Protein AF-A0A009QF58-F1 (afdb_monomer)

Sequence (131 aa):
MRDFNSGDIHGDVQINDNSNNTKYKLLIHCTPEELIQEESHRRALLSDERSRKNRTNFRFFGFAIFLFSIAFFWYLIQGEIDIASLVIGMASVFVAVKTLHAADTPTDFEKRQLLTLQEISTLLRERGVRR

Nearest PDB structures (foldseek):
  4zwt-assembly1_D  TM=3.269E-01  e=8.751E+00  Tequatrovirus T4

Secondary structure (DSSP, 8-state):
----------S------GGGT-----GGGS-HHHHHHHHHHHHHHHHHHHHHHHHHHHHHHHHHHHHHHHHHHHHHHH----HHHHHHHHHHHHHHHHHHHHHTSPPHHHHHHHHHHHHHHHHHHHTTS--

Structure (mmCIF, N/CA/C/O backbone):
data_AF-A0A009QF58-F1
#
_entry.id   AF-A0A009QF58-F1
#
loop_
_atom_site.group_PDB
_atom_site.id
_atom_site.type_symbol
_atom_site.label_atom_id
_atom_site.label_alt_id
_atom_site.label_comp_id
_atom_site.label_asym_id
_atom_site.label_entity_id
_atom_site.label_seq_id
_atom_site.pdbx_PDB_ins_code
_atom_site.Cartn_x
_atom_site.Cartn_y
_atom_site.Cartn_z
_atom_site.occupancy
_atom_site.B_iso_or_equiv
_atom_site.auth_seq_id
_atom_site.auth_comp_id
_atom_site.auth_asym_id
_atom_site.auth_atom_id
_atom_site.pdbx_PDB_model_num
ATOM 1 N N . MET A 1 1 ? 19.046 21.892 -8.812 1.00 41.53 1 MET A N 1
ATOM 2 C CA . MET A 1 1 ? 19.350 23.176 -9.477 1.00 41.53 1 MET A CA 1
ATOM 3 C C . MET A 1 1 ? 20.840 23.408 -9.317 1.00 41.53 1 MET A C 1
ATOM 5 O O . MET A 1 1 ? 21.316 23.299 -8.196 1.00 41.53 1 MET A O 1
ATOM 9 N N . ARG A 1 2 ? 21.585 23.555 -10.414 1.00 51.53 2 ARG A N 1
ATOM 10 C CA . ARG A 1 2 ? 23.045 23.711 -10.400 1.00 51.53 2 ARG A CA 1
ATOM 11 C C . ARG A 1 2 ? 23.322 25.163 -10.782 1.00 51.53 2 ARG A C 1
ATOM 13 O O . ARG A 1 2 ? 23.057 25.526 -11.922 1.00 51.53 2 ARG A O 1
ATOM 20 N N . ASP A 1 3 ? 23.749 25.978 -9.823 1.00 53.06 3 ASP A N 1
ATOM 21 C CA . ASP A 1 3 ? 24.053 27.388 -10.074 1.00 53.06 3 ASP A CA 1
ATOM 22 C C . ASP A 1 3 ? 25.289 27.494 -10.968 1.00 53.06 3 ASP A C 1
ATOM 24 O O . ASP A 1 3 ? 26.366 26.981 -10.650 1.00 53.06 3 ASP A O 1
ATOM 28 N N . PHE A 1 4 ? 25.118 28.143 -12.115 1.00 60.12 4 PHE A N 1
ATOM 29 C CA . PHE A 1 4 ? 26.218 28.536 -12.979 1.00 60.12 4 PHE A CA 1
ATOM 30 C C . PHE A 1 4 ? 26.773 29.859 -12.453 1.00 60.12 4 PHE A C 1
ATOM 32 O O . PHE A 1 4 ? 26.176 30.912 -12.646 1.00 60.12 4 PHE A O 1
ATOM 39 N N . ASN A 1 5 ? 27.920 29.810 -11.776 1.00 61.03 5 ASN A N 1
ATOM 40 C CA . ASN A 1 5 ? 28.681 31.009 -11.439 1.00 61.03 5 ASN A CA 1
ATOM 41 C C . ASN A 1 5 ? 29.522 31.417 -12.659 1.00 61.03 5 ASN A C 1
ATOM 43 O O . ASN A 1 5 ? 30.700 31.071 -12.755 1.00 61.03 5 ASN A O 1
ATOM 47 N N . SER A 1 6 ? 28.895 32.064 -13.641 1.00 54.91 6 SER A N 1
ATOM 48 C CA . SER A 1 6 ? 29.599 32.612 -14.798 1.00 54.91 6 SER A CA 1
ATOM 49 C C . SER A 1 6 ? 30.057 34.034 -14.485 1.00 54.91 6 SER A C 1
ATOM 51 O O . SER A 1 6 ? 29.273 34.978 -14.565 1.00 54.91 6 SER A O 1
ATOM 53 N N . GLY A 1 7 ? 31.329 34.186 -14.114 1.00 58.28 7 GLY A N 1
ATOM 54 C CA . GLY A 1 7 ? 31.995 35.485 -14.178 1.00 58.28 7 GLY A CA 1
ATOM 55 C C . GLY A 1 7 ? 31.974 36.024 -15.611 1.00 58.28 7 GLY A C 1
ATOM 56 O O . GLY A 1 7 ? 32.077 35.241 -16.547 1.00 58.28 7 GLY A O 1
ATOM 57 N N . ASP A 1 8 ? 31.797 37.339 -15.728 1.00 60.38 8 ASP A N 1
ATOM 58 C CA . ASP A 1 8 ? 31.722 38.188 -16.928 1.00 60.38 8 ASP A CA 1
ATOM 59 C C . ASP A 1 8 ? 32.042 37.509 -18.283 1.00 60.38 8 ASP A C 1
ATOM 61 O O . ASP A 1 8 ? 33.161 37.574 -18.800 1.00 60.38 8 ASP A O 1
ATOM 65 N N . ILE A 1 9 ? 31.042 36.832 -18.864 1.00 59.41 9 ILE A N 1
ATOM 66 C CA . ILE A 1 9 ? 31.133 36.220 -20.196 1.00 59.41 9 ILE A CA 1
ATOM 67 C C . ILE A 1 9 ? 30.558 37.210 -21.215 1.00 59.41 9 ILE A C 1
ATOM 69 O O . ILE A 1 9 ? 29.346 37.317 -21.375 1.00 59.41 9 ILE A O 1
ATOM 73 N N . HIS A 1 10 ? 31.431 37.913 -21.938 1.00 53.75 10 HIS A N 1
ATOM 74 C CA . HIS A 1 10 ? 31.083 38.787 -23.069 1.00 53.75 10 HIS A CA 1
ATOM 75 C C . HIS A 1 10 ? 30.819 37.977 -24.357 1.00 53.75 10 HIS A C 1
ATOM 77 O O . HIS A 1 10 ? 31.445 38.194 -25.395 1.00 53.75 10 HIS A O 1
ATOM 83 N N . GLY A 1 11 ? 29.926 36.992 -24.290 1.00 65.31 11 GLY A N 1
ATOM 84 C CA . GLY A 1 11 ? 29.569 36.138 -25.419 1.00 65.31 11 GLY A CA 1
ATOM 85 C C . GLY A 1 11 ? 28.189 35.525 -25.232 1.00 65.31 11 GLY A C 1
ATOM 86 O O . GLY A 1 11 ? 27.772 35.261 -24.107 1.00 65.31 11 GLY A O 1
ATOM 87 N N . ASP A 1 12 ? 27.476 35.314 -26.337 1.00 64.69 12 ASP A N 1
ATOM 88 C CA . ASP A 1 12 ? 26.124 34.764 -26.309 1.00 64.69 12 ASP A CA 1
ATOM 89 C C . ASP A 1 12 ? 26.192 33.270 -25.949 1.00 64.69 12 ASP A C 1
ATOM 91 O O . ASP A 1 12 ? 26.659 32.435 -26.730 1.00 64.69 12 ASP A O 1
ATOM 95 N N . VAL A 1 13 ? 25.805 32.926 -24.718 1.00 64.00 13 VAL A N 1
ATOM 96 C CA . VAL A 1 13 ? 25.825 31.5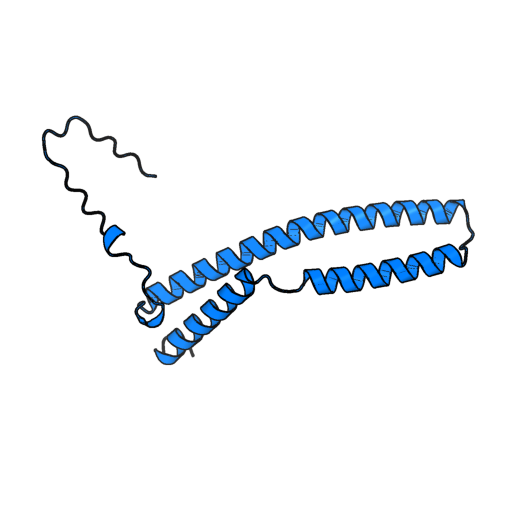42 -24.232 1.00 64.00 13 VAL A CA 1
ATOM 97 C C . VAL A 1 13 ? 24.559 30.844 -24.718 1.00 64.00 13 VAL A C 1
ATOM 99 O O . VAL A 1 13 ? 23.510 30.903 -24.080 1.00 64.00 13 VAL A O 1
ATOM 102 N N . GLN A 1 14 ? 24.654 30.133 -25.841 1.00 60.22 14 GLN A N 1
ATOM 103 C CA . GLN A 1 14 ? 23.590 29.223 -26.260 1.00 60.22 14 GLN A CA 1
ATOM 104 C C . GLN A 1 14 ? 23.652 27.931 -25.440 1.00 60.22 14 GLN A C 1
ATOM 106 O O . GLN A 1 14 ? 24.349 26.976 -25.784 1.00 60.22 14 GLN A O 1
ATOM 111 N N . ILE A 1 15 ? 22.898 27.890 -24.339 1.00 61.69 15 ILE A N 1
ATOM 112 C CA . ILE A 1 15 ? 22.626 26.643 -23.621 1.00 61.69 15 ILE A CA 1
ATOM 113 C C . ILE A 1 15 ? 21.610 25.858 -24.452 1.00 61.69 15 ILE A C 1
ATOM 115 O O . ILE A 1 15 ? 20.402 26.066 -24.345 1.00 61.69 15 ILE A O 1
ATOM 119 N N . ASN A 1 16 ? 22.100 24.948 -25.292 1.00 56.19 16 ASN A N 1
ATOM 120 C CA . ASN A 1 16 ? 21.256 23.927 -25.899 1.00 56.19 16 ASN A CA 1
ATOM 121 C C . ASN A 1 16 ? 20.962 22.849 -24.850 1.00 56.19 16 ASN A C 1
ATOM 123 O O . ASN A 1 16 ? 21.567 21.776 -24.839 1.00 56.19 16 ASN A O 1
ATOM 127 N N . ASP A 1 17 ? 20.069 23.170 -23.918 1.00 56.56 17 ASP A N 1
ATOM 128 C CA . ASP A 1 17 ? 19.452 22.155 -23.086 1.00 56.56 17 ASP A CA 1
ATOM 129 C C . ASP A 1 17 ? 18.508 21.364 -23.997 1.00 56.56 17 ASP A C 1
ATOM 131 O O . ASP A 1 17 ? 17.435 21.830 -24.383 1.00 56.56 17 ASP A O 1
ATOM 135 N N . ASN A 1 18 ? 18.921 20.159 -24.396 1.00 54.38 18 ASN A N 1
ATOM 136 C CA . ASN A 1 18 ? 18.115 19.254 -25.223 1.00 54.38 18 ASN A CA 1
ATOM 137 C C . ASN A 1 18 ? 16.823 18.790 -24.500 1.00 54.38 18 ASN A C 1
ATOM 139 O O . ASN A 1 18 ? 16.124 17.893 -24.976 1.00 54.38 18 ASN A O 1
ATOM 143 N N . SER A 1 19 ? 16.478 19.409 -23.365 1.00 54.16 19 SER A N 1
ATOM 144 C CA . SER A 1 19 ? 15.240 19.237 -22.612 1.00 54.16 19 SER A CA 1
ATOM 145 C C . SER A 1 19 ? 13.974 19.515 -23.434 1.00 54.16 19 SER A C 1
ATOM 147 O O . SER A 1 19 ? 12.932 18.907 -23.182 1.00 54.16 19 SER A O 1
ATOM 149 N N . ASN A 1 20 ? 14.057 20.339 -24.487 1.00 50.53 20 ASN A N 1
ATOM 150 C CA . ASN A 1 20 ? 12.940 20.561 -25.416 1.00 50.53 20 ASN A CA 1
ATOM 151 C C . ASN A 1 20 ? 12.647 19.361 -26.349 1.00 50.53 20 ASN A C 1
ATOM 153 O O . ASN A 1 20 ? 11.550 19.284 -26.905 1.00 50.53 20 ASN A O 1
ATOM 157 N N . ASN A 1 21 ? 13.575 18.402 -26.499 1.00 48.84 21 ASN A N 1
ATOM 158 C CA . ASN A 1 21 ? 13.353 17.136 -27.222 1.00 48.84 21 ASN A CA 1
ATOM 159 C C . ASN A 1 21 ? 12.961 15.968 -26.309 1.00 48.84 21 ASN A C 1
ATOM 161 O O . ASN A 1 21 ? 12.512 14.935 -26.804 1.00 48.84 21 ASN A O 1
ATOM 165 N N . THR A 1 22 ? 13.050 16.115 -24.986 1.00 51.09 22 THR A N 1
ATOM 166 C CA . THR A 1 22 ? 12.473 15.161 -24.025 1.00 51.09 22 THR A CA 1
ATOM 167 C C . THR A 1 22 ? 10.964 15.360 -23.891 1.00 51.09 22 THR A C 1
ATOM 169 O O . THR A 1 22 ? 10.415 15.504 -22.801 1.00 51.09 22 THR A O 1
ATOM 172 N N . LYS A 1 23 ? 10.246 15.325 -25.020 1.00 55.16 23 LYS A N 1
ATOM 173 C CA . LYS A 1 23 ? 8.850 14.885 -24.980 1.00 55.16 23 LYS A CA 1
ATOM 174 C C . LYS A 1 23 ? 8.861 13.472 -24.418 1.00 55.16 23 LYS A C 1
ATOM 176 O O . LYS A 1 23 ? 9.664 12.656 -24.862 1.00 55.16 23 LYS A O 1
ATOM 181 N N . TYR A 1 24 ? 7.997 13.213 -23.439 1.00 58.69 24 TYR A N 1
ATOM 182 C CA . TYR A 1 24 ? 7.799 11.900 -22.829 1.00 58.69 24 TYR A CA 1
ATOM 183 C C . TYR A 1 24 ? 7.885 10.800 -23.892 1.00 58.69 24 TYR A C 1
ATOM 185 O O . TYR A 1 24 ? 7.004 10.667 -24.744 1.00 58.69 24 TYR A O 1
ATOM 193 N N . LYS A 1 25 ? 8.997 10.064 -23.883 1.00 72.50 25 LYS A N 1
ATOM 194 C CA . LYS A 1 25 ? 9.233 8.975 -24.820 1.00 72.50 25 LYS A CA 1
ATOM 195 C C . LYS A 1 25 ? 8.302 7.840 -24.413 1.00 72.50 25 LYS A C 1
ATOM 197 O O . LYS A 1 25 ? 8.291 7.436 -23.2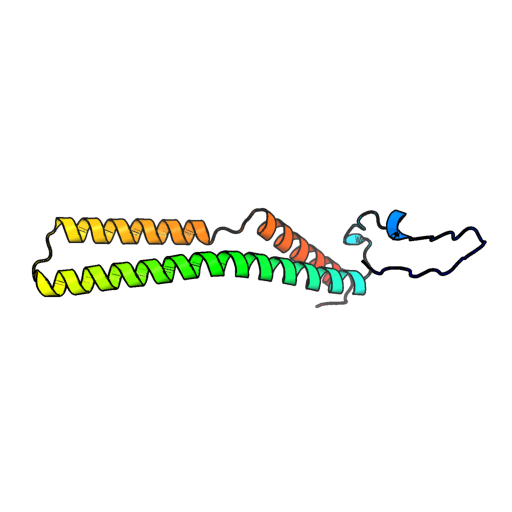52 1.00 72.50 25 LYS A O 1
ATOM 202 N N . LEU A 1 26 ? 7.480 7.361 -25.346 1.00 77.06 26 LEU A N 1
ATOM 203 C CA . LEU A 1 26 ? 6.644 6.186 -25.098 1.00 77.06 26 LEU A CA 1
ATOM 204 C C . LEU A 1 26 ? 7.556 5.007 -24.733 1.00 77.06 26 LEU A C 1
ATOM 206 O O . LEU A 1 26 ? 8.616 4.847 -25.339 1.00 77.06 26 LEU A O 1
ATOM 210 N N . LEU A 1 27 ? 7.123 4.165 -23.791 1.00 81.94 27 LEU A N 1
ATOM 211 C CA . LEU A 1 27 ? 7.907 3.025 -23.288 1.00 81.94 27 LEU A CA 1
ATOM 212 C C . LEU A 1 27 ? 8.380 2.096 -24.417 1.00 81.94 27 LEU A C 1
ATOM 214 O O . LEU A 1 27 ? 9.490 1.572 -24.385 1.00 81.94 27 LEU A O 1
ATOM 218 N N . ILE A 1 28 ? 7.569 1.973 -25.469 1.00 80.19 28 ILE A N 1
ATOM 219 C CA . ILE A 1 28 ? 7.857 1.194 -26.678 1.00 80.19 28 ILE A CA 1
ATOM 220 C C . ILE A 1 28 ? 9.089 1.724 -27.431 1.00 80.19 28 ILE A C 1
ATOM 222 O O . ILE A 1 28 ? 9.807 0.947 -28.055 1.00 80.19 28 ILE A O 1
ATOM 226 N N . HIS A 1 29 ? 9.367 3.027 -27.371 1.00 81.94 29 HIS A N 1
ATOM 227 C CA . HIS A 1 29 ? 10.513 3.640 -28.044 1.00 81.94 29 HIS A CA 1
ATOM 228 C C . HIS A 1 29 ? 11.768 3.689 -27.166 1.00 81.94 29 HIS A C 1
ATOM 230 O O . HIS A 1 29 ? 12.859 3.927 -27.688 1.00 81.94 29 HIS A O 1
ATOM 236 N N . CYS A 1 30 ? 11.643 3.486 -25.851 1.00 81.75 30 CYS A N 1
ATOM 237 C CA . CYS A 1 30 ? 12.780 3.491 -24.931 1.00 81.75 30 CYS A CA 1
ATOM 238 C C . CYS A 1 30 ? 13.777 2.375 -25.263 1.00 81.75 30 CYS A C 1
ATOM 240 O O . CYS A 1 30 ? 13.370 1.319 -25.749 1.00 81.75 30 CYS A O 1
ATOM 242 N N . THR A 1 31 ? 15.071 2.579 -25.007 1.00 85.69 31 THR A N 1
ATOM 243 C CA . THR A 1 31 ? 16.073 1.499 -25.092 1.00 85.69 31 THR A CA 1
ATOM 244 C C . THR A 1 31 ? 15.939 0.545 -23.895 1.00 85.69 31 THR A C 1
ATOM 246 O O . THR A 1 31 ? 15.276 0.885 -22.911 1.00 85.69 31 THR A O 1
ATOM 249 N N . PRO A 1 32 ? 16.507 -0.675 -23.944 1.00 83.94 32 PRO A N 1
ATOM 250 C CA . PRO A 1 32 ? 16.485 -1.590 -22.802 1.00 83.94 32 PRO A CA 1
ATOM 251 C C . PRO A 1 32 ? 17.043 -0.990 -21.505 1.00 83.94 32 PRO A C 1
ATOM 253 O O . PRO A 1 32 ? 16.487 -1.224 -20.435 1.00 83.94 32 PRO A O 1
ATOM 256 N N . GLU A 1 33 ? 18.100 -0.185 -21.592 1.00 84.94 33 GLU A N 1
ATOM 257 C CA . GLU A 1 33 ? 18.729 0.475 -20.444 1.00 84.94 33 GLU A CA 1
ATOM 258 C C . GLU A 1 33 ? 17.799 1.537 -19.845 1.00 84.94 33 GLU A C 1
ATOM 260 O O . GLU A 1 33 ? 17.598 1.570 -18.630 1.00 84.94 33 GLU A O 1
ATOM 265 N N . GLU A 1 34 ? 17.166 2.350 -20.701 1.00 84.81 34 GLU A N 1
ATOM 266 C CA . GLU A 1 34 ? 16.155 3.337 -20.299 1.00 84.81 34 GLU A CA 1
ATOM 267 C C . GLU A 1 34 ? 14.945 2.656 -19.630 1.00 84.81 34 GLU A C 1
ATOM 269 O O . GLU A 1 34 ? 14.426 3.155 -18.634 1.00 84.81 34 GLU A O 1
ATOM 274 N N . LEU A 1 35 ? 14.516 1.489 -20.127 1.00 85.75 35 LEU A N 1
ATOM 275 C CA . LEU A 1 35 ? 13.422 0.699 -19.543 1.00 85.75 35 LEU A CA 1
ATOM 276 C C . LEU A 1 35 ? 13.760 0.168 -18.146 1.00 85.75 35 LEU A C 1
ATOM 278 O O . LEU A 1 35 ? 12.911 0.218 -17.258 1.00 85.75 35 LEU A O 1
ATOM 282 N N . ILE A 1 36 ? 14.985 -0.321 -17.933 1.00 87.62 36 ILE A N 1
ATOM 283 C CA . ILE A 1 36 ? 15.444 -0.786 -16.613 1.00 87.62 36 ILE A CA 1
ATOM 284 C C . ILE A 1 36 ? 15.528 0.391 -15.633 1.00 87.62 36 ILE A C 1
ATOM 286 O O . ILE A 1 36 ? 15.131 0.268 -14.469 1.00 87.62 36 ILE A O 1
ATOM 290 N N . GLN A 1 37 ? 16.008 1.548 -16.096 1.00 87.56 37 GLN A N 1
ATOM 291 C CA . GLN A 1 37 ? 16.054 2.7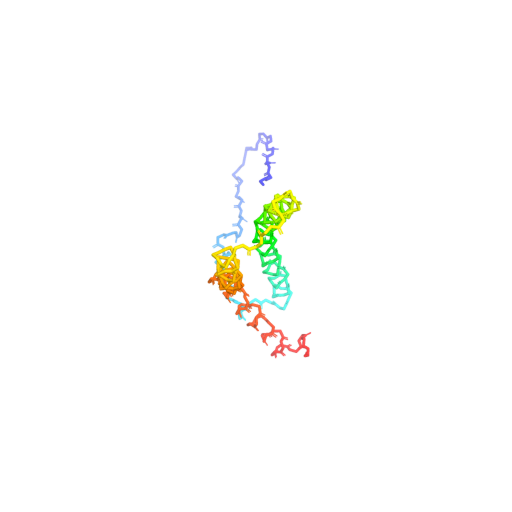58 -15.281 1.00 87.56 37 GLN A CA 1
ATOM 292 C C . GLN A 1 37 ? 14.643 3.220 -14.893 1.00 87.56 37 GLN A C 1
ATOM 294 O O . GLN A 1 37 ? 14.385 3.457 -13.710 1.00 87.56 37 GLN A O 1
ATOM 299 N N . GLU A 1 38 ? 13.713 3.265 -15.847 1.00 86.00 38 GLU A N 1
ATOM 300 C CA . GLU A 1 38 ? 12.313 3.610 -15.592 1.00 86.00 38 GLU A CA 1
ATOM 301 C C . GLU A 1 38 ? 11.656 2.597 -14.639 1.00 86.00 38 GLU A C 1
ATOM 303 O O . GLU A 1 38 ? 10.970 2.998 -13.702 1.00 86.00 38 GLU A O 1
ATOM 308 N N . GLU A 1 39 ? 11.924 1.292 -14.781 1.00 87.25 39 GLU A N 1
ATOM 309 C CA . GLU A 1 39 ? 11.450 0.259 -13.847 1.00 87.25 39 GLU A CA 1
ATOM 310 C C . GLU A 1 39 ? 11.896 0.556 -12.408 1.00 87.25 39 GLU A C 1
ATOM 312 O O . GLU A 1 39 ? 11.087 0.515 -11.475 1.00 87.25 39 GLU A O 1
ATOM 317 N N . SER A 1 40 ? 13.180 0.874 -12.222 1.00 87.88 40 SER A N 1
ATOM 318 C CA . SER A 1 40 ? 13.745 1.181 -10.905 1.00 87.88 40 SER A CA 1
ATOM 319 C C . SER A 1 40 ? 13.116 2.436 -10.288 1.00 87.88 40 SER A C 1
ATOM 321 O O . SER A 1 40 ? 12.726 2.422 -9.118 1.00 87.88 40 SER A O 1
ATOM 323 N N . HIS A 1 41 ? 12.916 3.481 -11.093 1.00 88.50 41 HIS A N 1
ATOM 324 C CA . HIS A 1 41 ? 12.283 4.728 -10.678 1.00 88.50 41 HIS A CA 1
ATOM 325 C C . HIS A 1 41 ? 10.816 4.513 -10.272 1.00 88.50 41 HIS A C 1
ATOM 327 O O . HIS A 1 41 ? 10.383 4.944 -9.203 1.00 88.50 41 HIS A O 1
ATOM 333 N N . ARG A 1 42 ? 10.052 3.768 -11.075 1.00 87.38 42 ARG A N 1
ATOM 334 C CA . ARG A 1 42 ? 8.637 3.454 -10.815 1.00 87.38 42 ARG A CA 1
ATOM 335 C C . ARG A 1 42 ? 8.461 2.597 -9.562 1.00 87.38 42 ARG A C 1
ATOM 337 O O . ARG A 1 42 ? 7.526 2.818 -8.792 1.00 87.38 42 ARG A O 1
ATOM 344 N N . ARG A 1 43 ? 9.381 1.658 -9.314 1.00 89.69 43 ARG A N 1
ATOM 345 C CA . ARG A 1 43 ? 9.422 0.881 -8.064 1.00 89.69 43 ARG A CA 1
ATOM 346 C C . ARG A 1 43 ? 9.699 1.758 -6.847 1.00 89.69 43 ARG A C 1
ATOM 348 O O . ARG A 1 43 ? 9.034 1.562 -5.834 1.00 89.69 43 ARG A O 1
ATOM 355 N N . ALA A 1 44 ? 10.619 2.719 -6.950 1.00 89.38 44 ALA A N 1
ATOM 356 C CA . ALA A 1 44 ? 10.903 3.660 -5.866 1.00 89.38 44 ALA A CA 1
ATOM 357 C C . ALA A 1 44 ? 9.670 4.517 -5.520 1.00 89.38 44 ALA A C 1
ATOM 359 O O . ALA A 1 44 ? 9.294 4.626 -4.353 1.00 89.38 44 ALA A O 1
ATOM 360 N N . LEU A 1 45 ? 8.967 5.030 -6.536 1.00 88.38 45 LEU A N 1
ATOM 361 C CA . LEU A 1 45 ? 7.716 5.774 -6.340 1.00 88.38 45 LEU A CA 1
ATOM 362 C C . LEU A 1 45 ? 6.636 4.927 -5.650 1.00 88.38 45 LEU A C 1
ATOM 364 O O . LEU A 1 45 ? 5.976 5.397 -4.723 1.00 88.38 45 LEU A O 1
ATOM 368 N N . LEU A 1 46 ? 6.479 3.665 -6.063 1.00 89.31 46 LEU A N 1
ATOM 369 C CA . LEU A 1 46 ? 5.557 2.725 -5.417 1.00 89.31 46 LEU A CA 1
ATOM 370 C C . LEU A 1 46 ? 5.942 2.434 -3.962 1.00 89.31 46 LEU A C 1
ATOM 372 O O . LEU A 1 46 ? 5.064 2.362 -3.101 1.00 89.31 46 LEU A O 1
ATOM 376 N N . SER A 1 47 ? 7.232 2.254 -3.664 1.00 88.12 47 SER A N 1
ATOM 377 C CA . SER A 1 47 ? 7.677 2.025 -2.286 1.00 88.12 47 SER A CA 1
ATOM 378 C C . SER A 1 47 ? 7.465 3.247 -1.400 1.00 88.12 47 SER A C 1
ATOM 380 O O . SER A 1 47 ? 7.057 3.085 -0.250 1.00 88.12 47 SER A O 1
ATOM 382 N N . ASP A 1 48 ? 7.664 4.454 -1.928 1.00 88.19 48 ASP A N 1
ATOM 383 C CA . ASP A 1 48 ? 7.443 5.697 -1.190 1.00 88.19 48 ASP A CA 1
ATOM 384 C C . ASP A 1 48 ? 5.962 5.914 -0.876 1.00 88.19 48 ASP A C 1
ATOM 386 O O . ASP A 1 48 ? 5.602 6.264 0.253 1.00 88.19 48 ASP A O 1
ATOM 390 N N . GLU A 1 49 ? 5.074 5.644 -1.835 1.00 85.81 49 GLU A N 1
ATOM 391 C CA . GLU A 1 49 ? 3.633 5.747 -1.604 1.00 85.81 49 GLU A CA 1
ATOM 392 C C . GLU A 1 49 ? 3.147 4.718 -0.577 1.00 85.81 49 GLU A C 1
ATOM 394 O O . GLU A 1 49 ? 2.434 5.076 0.370 1.00 85.81 49 GLU A O 1
ATOM 399 N N . ARG A 1 50 ? 3.604 3.464 -0.691 1.00 85.06 50 ARG A N 1
ATOM 400 C CA . ARG A 1 50 ? 3.314 2.415 0.299 1.00 85.06 50 ARG A CA 1
ATOM 401 C C . ARG A 1 50 ? 3.869 2.757 1.675 1.00 85.06 50 ARG A C 1
ATOM 403 O O . ARG A 1 50 ? 3.180 2.557 2.672 1.00 85.06 50 ARG A O 1
ATOM 410 N N . SER A 1 51 ? 5.079 3.307 1.748 1.00 86.38 51 SER A N 1
ATOM 411 C CA . SER A 1 51 ? 5.693 3.756 3.001 1.00 86.38 51 SER A CA 1
ATOM 412 C C . SER A 1 51 ? 4.865 4.861 3.660 1.00 86.38 51 SER A C 1
ATOM 414 O O . SER A 1 51 ? 4.553 4.786 4.851 1.00 86.38 51 SER A O 1
ATOM 416 N N . ARG A 1 52 ? 4.404 5.845 2.878 1.00 84.50 52 ARG A N 1
ATOM 417 C CA . ARG A 1 52 ? 3.521 6.915 3.363 1.00 84.50 52 ARG A CA 1
ATOM 418 C C . ARG A 1 52 ? 2.204 6.362 3.912 1.00 84.50 52 ARG A C 1
ATOM 420 O O . ARG A 1 52 ? 1.773 6.779 4.987 1.00 84.50 52 ARG A O 1
ATOM 427 N N . LYS A 1 53 ? 1.588 5.409 3.207 1.00 82.38 53 LYS A N 1
ATOM 428 C CA . LYS A 1 53 ? 0.362 4.720 3.638 1.00 82.38 53 LYS A CA 1
ATOM 429 C C . LYS A 1 53 ? 0.586 3.940 4.935 1.00 82.38 53 LYS A C 1
ATOM 431 O O . LYS A 1 53 ? -0.163 4.101 5.897 1.00 82.38 53 LYS A O 1
ATOM 436 N N . ASN A 1 54 ? 1.676 3.179 5.003 1.00 83.12 54 ASN A N 1
ATOM 437 C CA . ASN A 1 54 ? 2.010 2.372 6.170 1.00 83.12 54 ASN A CA 1
ATOM 438 C C . ASN A 1 54 ? 2.324 3.229 7.405 1.00 83.12 54 ASN A C 1
ATOM 440 O O . ASN A 1 54 ? 1.903 2.903 8.511 1.00 83.12 54 ASN A O 1
ATOM 444 N N . ARG A 1 55 ? 2.997 4.373 7.231 1.00 85.00 55 ARG A N 1
ATOM 445 C CA . ARG A 1 55 ? 3.282 5.309 8.329 1.00 85.00 55 ARG A CA 1
ATOM 446 C C . ARG A 1 55 ? 2.005 5.832 8.984 1.00 85.00 55 ARG A C 1
ATOM 448 O O . ARG A 1 55 ? 1.950 5.964 10.206 1.00 85.00 55 ARG A O 1
ATOM 455 N N . THR A 1 56 ? 0.990 6.133 8.182 1.00 81.56 56 THR A N 1
ATOM 456 C CA . THR A 1 56 ? -0.320 6.557 8.685 1.00 81.56 56 THR A CA 1
ATOM 457 C C . THR A 1 56 ? -1.019 5.408 9.409 1.00 81.56 56 THR A C 1
ATOM 459 O O . THR A 1 56 ? -1.454 5.590 10.544 1.00 81.56 56 THR A O 1
ATOM 462 N N . ASN A 1 57 ? -1.039 4.210 8.818 1.00 84.00 57 ASN A N 1
ATOM 463 C CA . ASN A 1 57 ? -1.641 3.026 9.438 1.00 84.00 57 ASN A CA 1
ATOM 464 C C . ASN A 1 57 ? -0.983 2.678 10.781 1.00 84.00 57 ASN A C 1
ATOM 466 O O . ASN A 1 57 ? -1.681 2.409 11.754 1.00 84.00 57 ASN A O 1
ATOM 470 N N . PHE A 1 58 ? 0.345 2.760 10.875 1.00 84.50 58 PHE A N 1
ATOM 471 C CA . PHE A 1 58 ? 1.083 2.466 12.104 1.00 84.50 58 PHE A CA 1
ATOM 472 C C . PHE A 1 58 ? 0.691 3.391 13.266 1.00 84.50 58 PHE A C 1
ATOM 474 O O . PHE A 1 58 ? 0.574 2.945 14.405 1.00 84.50 58 PHE A O 1
ATOM 481 N N . ARG A 1 59 ? 0.421 4.675 12.987 1.00 86.44 59 ARG A N 1
ATOM 482 C CA . ARG A 1 59 ? -0.074 5.620 14.005 1.00 86.44 59 ARG A CA 1
ATOM 483 C C . ARG A 1 59 ? -1.449 5.215 14.532 1.00 86.44 59 ARG A C 1
ATOM 485 O O . ARG A 1 59 ? -1.661 5.244 15.741 1.00 86.44 59 ARG A O 1
ATOM 492 N N . PHE A 1 60 ? -2.355 4.806 13.643 1.00 85.38 60 PHE A N 1
ATOM 493 C CA . PHE A 1 60 ? -3.677 4.316 14.039 1.00 85.38 60 PHE A CA 1
ATOM 494 C C . PHE A 1 60 ? -3.597 3.006 14.826 1.00 85.38 60 PHE A C 1
ATOM 496 O O . PHE A 1 60 ? -4.296 2.869 15.826 1.00 85.38 60 PHE A O 1
ATOM 503 N N . PHE A 1 61 ? -2.704 2.087 14.449 1.00 86.75 61 PHE A N 1
ATOM 504 C CA . PHE A 1 61 ? -2.443 0.874 15.229 1.00 86.75 61 PHE A CA 1
ATOM 505 C C . PHE A 1 61 ? -1.933 1.190 16.638 1.00 86.75 61 PHE A C 1
ATOM 507 O O . PHE A 1 61 ? -2.440 0.628 17.606 1.00 86.75 61 PHE A O 1
ATOM 514 N N . GLY A 1 62 ? -0.988 2.125 16.774 1.00 88.62 62 GLY A N 1
ATOM 515 C CA . GLY A 1 62 ? -0.507 2.568 18.085 1.00 88.62 62 GLY A CA 1
ATOM 516 C C . GLY A 1 62 ? -1.629 3.144 18.955 1.00 88.62 62 GLY A C 1
ATOM 517 O O . GLY A 1 62 ? -1.751 2.789 20.126 1.00 88.62 62 GLY A O 1
ATOM 518 N N . PHE A 1 63 ? -2.498 3.972 18.370 1.00 89.00 63 PHE A N 1
ATOM 519 C CA . PHE A 1 63 ? -3.663 4.516 19.069 1.00 89.00 63 PHE A CA 1
ATOM 520 C C . PHE A 1 63 ? -4.680 3.431 19.461 1.00 89.00 63 PHE A C 1
ATOM 522 O O . PHE A 1 63 ? -5.197 3.445 20.576 1.00 89.00 63 PHE A O 1
ATOM 529 N N . ALA A 1 64 ? -4.926 2.453 18.588 1.00 86.94 64 ALA A N 1
ATOM 530 C CA . ALA A 1 64 ? -5.816 1.332 18.878 1.00 86.94 64 ALA A CA 1
ATOM 531 C C . ALA A 1 64 ? -5.303 0.475 20.049 1.00 86.94 64 ALA A C 1
ATOM 533 O O . ALA A 1 64 ? -6.079 0.143 20.942 1.00 86.94 64 ALA A O 1
ATOM 534 N N . ILE A 1 65 ? -4.000 0.172 20.094 1.00 90.25 65 ILE A N 1
ATOM 535 C CA . ILE A 1 65 ? -3.368 -0.566 21.204 1.00 90.25 65 ILE A CA 1
ATOM 536 C C . ILE A 1 65 ? -3.480 0.215 22.518 1.00 90.25 65 ILE A C 1
ATOM 538 O O . ILE A 1 65 ? -3.752 -0.368 23.571 1.00 90.25 65 ILE A O 1
ATOM 542 N N . PHE A 1 66 ? -3.303 1.535 22.460 1.00 92.69 66 PHE A N 1
ATOM 543 C CA . PHE A 1 66 ? -3.451 2.405 23.622 1.00 92.69 66 PHE A CA 1
ATOM 544 C C . PHE A 1 66 ? -4.881 2.364 24.183 1.00 92.69 66 PHE A C 1
ATOM 546 O O . PHE A 1 66 ? -5.065 2.138 25.379 1.00 92.69 66 PHE A O 1
ATOM 553 N N . LEU A 1 67 ? -5.897 2.487 23.322 1.00 89.19 67 LEU A N 1
ATOM 554 C CA . LEU A 1 67 ? -7.300 2.371 23.732 1.00 89.19 67 LEU A CA 1
ATOM 555 C C . LEU A 1 67 ? -7.636 0.982 24.286 1.00 89.19 67 LEU A C 1
ATOM 557 O O . LEU A 1 67 ? -8.314 0.883 25.307 1.00 89.19 67 LEU A O 1
ATOM 561 N N . PHE A 1 68 ? -7.130 -0.082 23.657 1.00 87.94 68 PHE A N 1
ATOM 562 C CA . PHE A 1 68 ? -7.320 -1.449 24.148 1.00 87.94 68 PHE A CA 1
ATOM 563 C C . PHE A 1 68 ? -6.709 -1.653 25.534 1.00 87.94 68 PHE A C 1
ATOM 565 O O . PHE A 1 68 ? -7.329 -2.284 26.385 1.00 87.94 68 PHE A O 1
ATOM 572 N N . SER A 1 69 ? -5.529 -1.083 25.784 1.00 91.25 69 SER A N 1
ATOM 573 C CA . SER A 1 69 ? -4.892 -1.128 27.104 1.00 91.25 69 SER A CA 1
ATOM 574 C C . SER A 1 69 ? -5.769 -0.458 28.163 1.00 91.25 69 SER A C 1
ATOM 576 O O . SER A 1 69 ? -6.009 -1.045 29.214 1.00 91.25 69 SER A O 1
ATOM 578 N N . ILE A 1 70 ? -6.307 0.733 27.875 1.00 90.31 70 ILE A N 1
ATOM 579 C CA . ILE A 1 70 ? -7.207 1.445 28.797 1.00 90.31 70 ILE A CA 1
ATOM 580 C C . ILE A 1 70 ? -8.461 0.618 29.081 1.00 90.31 70 ILE A C 1
ATOM 582 O O . ILE A 1 70 ? -8.820 0.436 30.243 1.00 90.31 70 ILE A O 1
ATOM 586 N N . ALA A 1 71 ? -9.105 0.094 28.036 1.00 85.62 71 ALA A N 1
ATOM 587 C CA . ALA A 1 71 ? -10.300 -0.731 28.179 1.00 85.62 71 ALA A CA 1
ATOM 588 C C . ALA A 1 71 ? -10.025 -1.990 29.018 1.00 85.62 71 ALA A C 1
ATOM 590 O O . ALA A 1 71 ? -10.835 -2.360 29.863 1.00 85.62 71 ALA A O 1
ATOM 591 N N . PHE A 1 72 ? -8.858 -2.612 28.836 1.00 86.38 72 PHE A N 1
ATOM 592 C CA . PHE A 1 72 ? -8.434 -3.769 29.617 1.00 86.38 72 PHE A CA 1
ATOM 593 C C . PHE A 1 72 ? -8.229 -3.431 31.101 1.00 86.38 72 PHE A C 1
ATOM 595 O O . PHE A 1 72 ? -8.746 -4.137 31.964 1.00 86.38 72 PHE A O 1
ATOM 602 N N . PHE A 1 73 ? -7.536 -2.332 31.420 1.00 88.88 73 PHE A N 1
ATOM 603 C CA . PHE A 1 73 ? -7.390 -1.881 32.809 1.00 88.88 73 PHE A CA 1
ATOM 604 C C . PHE A 1 73 ? -8.737 -1.541 33.450 1.00 88.88 73 PHE A C 1
ATOM 606 O O . PHE A 1 73 ? -8.971 -1.886 34.605 1.00 88.88 73 PHE A O 1
ATOM 613 N N . TRP A 1 74 ? -9.635 -0.905 32.696 1.00 84.94 74 TRP A N 1
ATOM 614 C CA . TRP A 1 74 ? -10.983 -0.590 33.159 1.00 84.94 74 TRP A CA 1
ATOM 615 C C . TRP A 1 74 ? -11.788 -1.856 33.475 1.00 84.94 74 TRP A C 1
ATOM 617 O O . TRP A 1 74 ? -12.417 -1.954 34.528 1.00 84.94 74 TRP A O 1
ATOM 627 N N . TYR A 1 75 ? -11.698 -2.861 32.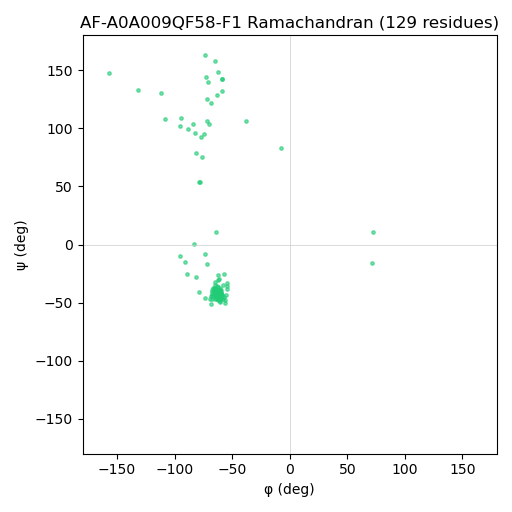602 1.00 84.00 75 TYR A N 1
ATOM 628 C CA . TYR A 1 75 ? -12.327 -4.161 32.805 1.00 84.00 75 TYR A CA 1
ATOM 629 C C . TYR A 1 75 ? -11.839 -4.858 34.084 1.00 84.00 75 TYR A C 1
ATOM 631 O O . TYR A 1 75 ? -12.655 -5.370 34.846 1.00 84.00 75 TYR A O 1
ATOM 639 N N . LEU A 1 76 ? -10.533 -4.825 34.369 1.00 84.81 76 LEU A N 1
ATOM 640 C CA . LEU A 1 76 ? -9.981 -5.419 35.593 1.00 84.81 76 LEU A CA 1
ATOM 641 C C . LEU A 1 76 ? -10.519 -4.776 36.880 1.00 84.81 76 LEU A C 1
ATOM 643 O O . LEU A 1 76 ? -10.602 -5.453 37.901 1.00 84.81 76 LEU A O 1
ATOM 647 N N . ILE A 1 77 ? -10.870 -3.488 36.844 1.00 86.12 77 ILE A N 1
ATOM 648 C CA . ILE A 1 77 ? -11.416 -2.769 38.005 1.00 86.12 77 ILE A CA 1
ATOM 649 C C . ILE A 1 77 ? -12.901 -3.092 38.200 1.00 86.12 77 ILE A C 1
ATOM 651 O O . ILE A 1 77 ? -13.348 -3.247 39.334 1.00 86.12 77 ILE A O 1
ATOM 655 N N . GLN A 1 78 ? -13.671 -3.168 37.111 1.00 83.88 78 GLN A N 1
ATOM 656 C CA . GLN A 1 78 ? -15.129 -3.294 37.178 1.00 83.88 78 GLN A CA 1
ATOM 657 C C . GLN A 1 78 ? -15.614 -4.750 37.235 1.00 83.88 78 GLN A C 1
ATOM 659 O O . GLN A 1 78 ? -16.685 -5.006 37.775 1.00 83.88 78 GLN A O 1
ATOM 664 N N . GLY A 1 79 ? -14.831 -5.704 36.721 1.00 75.31 79 GLY A N 1
ATOM 665 C CA . GLY A 1 79 ? -15.038 -7.148 36.886 1.00 75.31 79 GLY A CA 1
ATOM 666 C C . GLY A 1 79 ? -16.217 -7.764 36.123 1.00 75.31 79 GLY A C 1
ATOM 667 O O . GLY A 1 79 ? -16.242 -8.981 35.951 1.00 75.31 79 GLY A O 1
ATOM 668 N N . GLU A 1 80 ? -17.163 -6.965 35.626 1.00 76.81 80 GLU A N 1
ATOM 669 C CA . GLU A 1 80 ? -18.344 -7.447 34.906 1.00 76.81 80 GLU A CA 1
ATOM 670 C C . GLU A 1 80 ? -18.315 -7.054 33.424 1.00 76.81 80 GLU A C 1
ATOM 672 O O . GLU A 1 80 ? -18.102 -5.894 33.067 1.00 76.81 80 GLU A O 1
ATOM 677 N N . ILE A 1 81 ? -18.540 -8.039 32.546 1.00 72.38 81 ILE A N 1
ATOM 678 C CA . ILE A 1 81 ? -18.756 -7.813 31.113 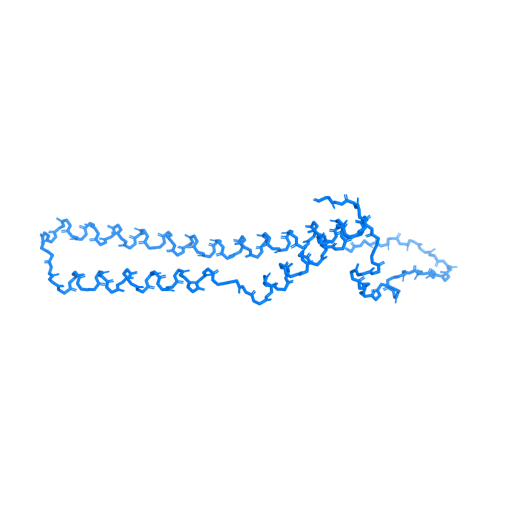1.00 72.38 81 ILE A CA 1
ATOM 679 C C . ILE A 1 81 ? -20.263 -7.734 30.882 1.00 72.38 81 ILE A C 1
ATOM 681 O O . ILE A 1 81 ? -20.955 -8.749 30.939 1.00 72.38 81 ILE A O 1
ATOM 685 N N . ASP A 1 82 ? -20.771 -6.542 30.581 1.00 82.75 82 ASP A N 1
ATOM 686 C CA . ASP A 1 82 ? -22.154 -6.376 30.131 1.00 82.75 82 ASP A CA 1
ATOM 687 C C . ASP A 1 82 ? -22.304 -6.897 28.687 1.00 82.75 82 ASP A C 1
ATOM 689 O O . ASP A 1 82 ? -21.423 -6.705 27.844 1.00 82.75 82 ASP A O 1
ATOM 693 N N . ILE A 1 83 ? -23.442 -7.508 28.362 1.00 85.38 83 ILE A N 1
ATOM 694 C CA . ILE A 1 83 ? -23.796 -7.948 27.005 1.00 85.38 83 ILE A CA 1
ATOM 695 C C . ILE A 1 83 ? -23.689 -6.776 26.017 1.00 85.38 83 ILE A C 1
ATOM 697 O O . ILE A 1 83 ? -23.227 -6.963 24.889 1.00 85.38 83 ILE A O 1
ATOM 701 N N . ALA A 1 84 ? -24.036 -5.556 26.443 1.00 82.75 84 ALA A N 1
ATOM 702 C CA . ALA A 1 84 ? -23.871 -4.357 25.623 1.00 82.75 84 ALA A CA 1
ATOM 703 C C . ALA A 1 84 ? -22.403 -4.134 25.211 1.00 82.75 84 ALA A C 1
ATOM 705 O O . ALA A 1 84 ? -22.118 -3.870 24.041 1.00 82.75 84 ALA A O 1
ATOM 706 N N . SER A 1 85 ? -21.459 -4.309 26.141 1.00 82.94 85 SER A N 1
ATOM 707 C CA . SER A 1 85 ? -20.021 -4.179 25.868 1.00 82.94 85 SER A CA 1
ATOM 708 C C . SER A 1 85 ? -19.508 -5.249 24.899 1.00 82.94 85 SER A C 1
ATOM 710 O O . SER A 1 85 ? -18.691 -4.948 24.027 1.00 82.94 85 SER A O 1
ATOM 712 N N . LEU A 1 86 ? -20.055 -6.467 24.965 1.00 83.88 86 LEU A N 1
ATOM 713 C CA . LEU A 1 86 ? -19.719 -7.556 24.047 1.00 83.88 86 LEU A CA 1
ATOM 714 C C . LEU A 1 86 ? -20.203 -7.259 22.621 1.00 83.88 86 LEU A C 1
ATOM 716 O O . LEU A 1 86 ? -19.451 -7.433 21.659 1.00 83.88 86 LEU A O 1
ATOM 720 N N . VAL A 1 87 ? -21.434 -6.760 22.476 1.00 89.31 87 VAL A N 1
ATOM 721 C CA . VAL A 1 87 ? -22.001 -6.371 21.174 1.00 89.31 87 VAL A CA 1
ATOM 722 C C . VAL A 1 87 ? -21.213 -5.214 20.556 1.00 89.31 87 VAL A C 1
ATOM 724 O O . VAL A 1 87 ? -20.862 -5.272 19.376 1.00 89.31 87 VAL A O 1
ATOM 727 N N . ILE A 1 88 ? -20.876 -4.193 21.351 1.00 87.44 88 ILE A N 1
ATOM 728 C CA . ILE A 1 88 ? -20.041 -3.067 20.907 1.00 87.44 88 ILE A CA 1
ATOM 729 C C . ILE A 1 88 ? -18.650 -3.561 20.489 1.00 87.4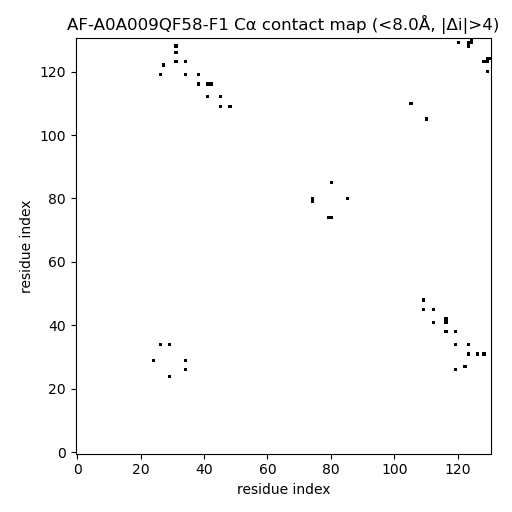4 88 ILE A C 1
ATOM 731 O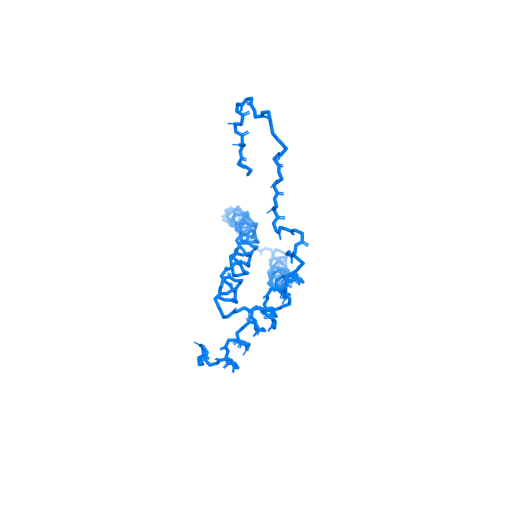 O . ILE A 1 88 ? -18.150 -3.174 19.431 1.00 87.44 88 ILE A O 1
ATOM 735 N N . GLY A 1 89 ? -18.051 -4.466 21.269 1.00 86.06 89 GLY A N 1
ATOM 736 C CA . GLY A 1 89 ? -16.775 -5.099 20.947 1.00 86.06 89 GLY A CA 1
ATOM 737 C C . GLY A 1 89 ? -16.813 -5.805 19.591 1.00 86.06 89 GLY A C 1
ATOM 738 O O . GLY A 1 89 ? -15.986 -5.518 18.725 1.00 86.06 89 GLY A O 1
ATOM 739 N N . MET A 1 90 ? -17.817 -6.647 19.341 1.00 86.69 90 MET A N 1
ATOM 740 C CA . MET A 1 90 ? -17.973 -7.330 18.050 1.00 86.69 90 MET A CA 1
ATOM 741 C C . MET A 1 90 ? -18.189 -6.364 16.879 1.00 86.69 90 MET A C 1
ATOM 743 O O . MET A 1 90 ? -17.559 -6.519 15.829 1.00 86.69 90 MET A O 1
ATOM 747 N N . ALA A 1 91 ? -19.032 -5.342 17.051 1.00 89.81 91 ALA A N 1
ATOM 748 C CA . ALA A 1 91 ? -19.255 -4.327 16.024 1.00 89.81 91 ALA A CA 1
ATOM 749 C C . ALA A 1 91 ? -17.956 -3.579 15.679 1.00 89.81 91 ALA A C 1
ATOM 751 O O . ALA A 1 91 ? -17.664 -3.349 14.504 1.00 89.81 91 ALA A O 1
ATOM 752 N N . SER A 1 92 ? -17.137 -3.263 16.688 1.00 87.38 92 SER A N 1
ATOM 753 C CA . SER A 1 92 ? -15.852 -2.588 16.492 1.00 87.38 92 SER A CA 1
ATOM 754 C C . SER A 1 92 ? -14.863 -3.434 15.681 1.00 87.38 92 SER A C 1
ATOM 756 O O . SER A 1 92 ? -14.231 -2.917 14.759 1.00 87.38 92 SER A O 1
ATOM 758 N N . VAL A 1 93 ? -14.797 -4.747 15.939 1.00 87.88 93 VAL A N 1
ATOM 759 C CA . VAL A 1 93 ? -13.958 -5.682 15.171 1.00 87.88 93 VAL A CA 1
ATOM 760 C C . VAL A 1 93 ? -14.432 -5.759 13.722 1.00 87.88 93 VAL A C 1
ATOM 762 O O . VAL A 1 93 ? -13.616 -5.694 12.804 1.00 87.88 93 VAL A O 1
ATOM 765 N N . PHE A 1 94 ? -15.744 -5.839 13.491 1.00 90.38 94 PHE A N 1
ATOM 766 C CA . PHE A 1 94 ? -16.292 -5.881 12.135 1.00 90.38 94 PHE A CA 1
ATOM 767 C C . PHE A 1 94 ? -15.955 -4.615 11.334 1.00 90.38 94 PHE A C 1
ATOM 769 O O . PHE A 1 94 ? -15.496 -4.700 10.191 1.00 90.38 94 PHE A O 1
ATOM 776 N N . VAL A 1 95 ? -16.128 -3.439 11.946 1.00 89.56 95 VAL A N 1
ATOM 777 C CA . VAL A 1 95 ? -15.756 -2.155 11.337 1.00 89.56 95 VAL A CA 1
ATOM 778 C C . VAL A 1 95 ? -14.255 -2.105 11.065 1.00 89.56 95 VAL A C 1
ATOM 780 O O . VAL A 1 95 ? -13.855 -1.712 9.968 1.00 89.56 95 VAL A O 1
ATOM 783 N N . ALA A 1 96 ? -13.420 -2.555 12.004 1.00 86.75 96 ALA A N 1
ATOM 784 C CA . ALA A 1 96 ? -11.973 -2.603 11.822 1.00 86.75 96 ALA A CA 1
ATOM 785 C C . ALA A 1 96 ? -11.578 -3.477 10.622 1.00 86.75 96 ALA A C 1
ATOM 787 O O . ALA A 1 96 ? -10.817 -3.022 9.772 1.00 86.75 96 ALA A O 1
ATOM 788 N N . VAL A 1 97 ? -12.151 -4.679 10.483 1.00 86.50 97 VAL A N 1
ATOM 789 C CA . VAL A 1 97 ? -11.884 -5.582 9.347 1.00 86.50 97 VAL A CA 1
ATOM 790 C C . VAL A 1 97 ? -12.293 -4.946 8.017 1.00 86.50 97 VAL A C 1
ATOM 792 O O . VAL A 1 97 ? -11.523 -4.970 7.057 1.00 86.50 97 VAL A O 1
ATOM 795 N N . LYS A 1 98 ? -13.484 -4.337 7.944 1.00 86.69 98 LYS A N 1
ATOM 796 C CA . LYS A 1 98 ? -13.941 -3.650 6.725 1.00 86.69 98 LYS A CA 1
ATOM 797 C C . LYS A 1 98 ? -13.057 -2.459 6.372 1.00 86.69 98 LYS A C 1
ATOM 799 O O . LYS A 1 98 ? -12.745 -2.262 5.200 1.00 86.69 98 LYS A O 1
ATOM 804 N N . THR A 1 99 ? -12.626 -1.705 7.375 1.00 85.81 99 THR A N 1
ATOM 805 C CA . THR A 1 99 ? -11.740 -0.551 7.195 1.00 85.81 99 THR A CA 1
ATOM 806 C C . THR A 1 99 ? -10.357 -0.989 6.731 1.00 85.81 99 THR A C 1
ATOM 808 O O . THR A 1 99 ? -9.805 -0.372 5.828 1.00 85.81 99 THR A O 1
ATOM 811 N N . LEU A 1 100 ? -9.821 -2.084 7.277 1.00 82.19 100 LEU A N 1
ATOM 812 C CA . LEU A 1 100 ? -8.532 -2.639 6.866 1.00 82.19 100 LEU A CA 1
ATOM 813 C C . LEU A 1 100 ? -8.582 -3.136 5.416 1.00 82.19 100 LEU A C 1
ATOM 815 O O . LEU A 1 100 ? -7.720 -2.796 4.613 1.00 82.19 100 LEU A O 1
ATOM 819 N N . HIS A 1 101 ? -9.655 -3.839 5.046 1.00 81.56 101 HIS A N 1
ATOM 820 C CA . HIS A 1 101 ? -9.868 -4.282 3.670 1.00 81.56 101 HIS A CA 1
ATOM 821 C C . HIS A 1 101 ? -10.023 -3.103 2.695 1.00 81.56 101 HIS A C 1
ATOM 823 O O . HIS A 1 101 ? -9.529 -3.151 1.571 1.00 81.56 101 HIS A O 1
ATOM 829 N N . ALA A 1 102 ? -10.706 -2.029 3.101 1.00 78.50 102 ALA A N 1
ATOM 830 C CA . ALA A 1 102 ? -10.793 -0.809 2.303 1.00 78.50 102 ALA A CA 1
ATOM 831 C C . ALA A 1 102 ? -9.430 -0.109 2.198 1.00 78.50 102 ALA A C 1
ATOM 833 O O . ALA A 1 102 ? -9.061 0.360 1.122 1.00 78.50 102 ALA A O 1
ATOM 834 N N . ALA A 1 103 ? -8.659 -0.086 3.285 1.00 76.62 103 ALA A N 1
ATOM 835 C CA . ALA A 1 103 ? -7.323 0.484 3.308 1.00 76.62 103 ALA A CA 1
ATOM 836 C C . ALA A 1 103 ? -6.373 -0.276 2.380 1.00 76.62 103 ALA A C 1
ATOM 838 O O . ALA A 1 103 ? -5.565 0.370 1.732 1.00 76.62 103 ALA A O 1
ATOM 839 N N . ASP A 1 104 ? -6.488 -1.595 2.233 1.00 75.75 104 ASP A N 1
ATOM 840 C CA . ASP A 1 104 ? -5.633 -2.382 1.332 1.00 75.75 104 ASP A CA 1
ATOM 841 C C . ASP A 1 104 ? -5.956 -2.215 -0.157 1.00 75.75 104 ASP A C 1
ATOM 843 O O . ASP A 1 104 ? -5.172 -2.641 -1.008 1.00 75.75 104 ASP A O 1
ATOM 847 N N . THR A 1 105 ? -7.050 -1.532 -0.510 1.00 80.12 105 THR A N 1
ATOM 848 C CA . THR A 1 105 ? -7.330 -1.246 -1.920 1.00 80.12 105 THR A CA 1
ATOM 849 C C . THR A 1 105 ? -6.236 -0.342 -2.518 1.00 80.12 105 THR A C 1
ATOM 851 O O . THR A 1 105 ? -5.872 0.677 -1.915 1.00 80.12 105 THR A O 1
ATOM 854 N N . PRO A 1 106 ? -5.647 -0.721 -3.671 1.00 80.00 106 PRO A N 1
ATOM 855 C CA . PRO A 1 106 ? -4.586 0.062 -4.285 1.00 80.00 106 PRO A CA 1
ATOM 856 C C . PRO A 1 106 ? -5.147 1.359 -4.863 1.00 80.00 106 PRO A C 1
ATOM 858 O O . PRO A 1 106 ? -6.224 1.361 -5.473 1.00 80.00 106 PRO A O 1
ATOM 861 N N . THR A 1 107 ? -4.409 2.457 -4.694 1.00 84.44 107 THR A N 1
ATOM 862 C CA . THR A 1 107 ? -4.798 3.757 -5.258 1.00 84.44 107 THR A CA 1
ATOM 863 C C . THR A 1 107 ? -4.787 3.696 -6.787 1.00 84.44 107 THR A C 1
ATOM 865 O O . THR A 1 107 ? -4.116 2.859 -7.396 1.00 84.44 107 THR A O 1
ATOM 868 N N . ASP A 1 108 ? -5.515 4.594 -7.453 1.00 85.31 108 ASP A N 1
ATOM 869 C CA . ASP A 1 108 ? -5.488 4.644 -8.921 1.00 85.31 108 ASP A CA 1
ATOM 870 C C . ASP A 1 108 ? -4.092 4.972 -9.464 1.00 85.31 108 ASP A C 1
ATOM 872 O O . ASP A 1 108 ? -3.738 4.543 -10.563 1.00 85.31 108 ASP A O 1
ATOM 876 N N . PHE A 1 109 ? -3.269 5.673 -8.680 1.00 85.88 109 PHE A N 1
ATOM 877 C CA . PHE A 1 109 ? -1.861 5.860 -8.997 1.00 85.88 109 PHE A CA 1
ATOM 878 C C . PHE A 1 109 ? -1.087 4.543 -8.876 1.00 85.88 109 PHE A C 1
ATOM 880 O O . PHE A 1 109 ? -0.443 4.156 -9.848 1.00 85.88 109 PHE A O 1
ATOM 887 N N . GLU A 1 110 ? -1.194 3.814 -7.758 1.00 85.75 110 GLU A N 1
ATOM 888 C CA . GLU A 1 110 ? -0.530 2.513 -7.580 1.00 85.75 110 GLU A CA 1
ATOM 889 C C . GLU A 1 110 ? -0.900 1.533 -8.699 1.00 85.75 110 GLU A C 1
ATOM 891 O O . GLU A 1 110 ? -0.022 0.883 -9.267 1.00 85.75 110 GLU A O 1
ATOM 896 N N . LYS A 1 111 ? -2.184 1.473 -9.078 1.00 89.00 111 LYS A N 1
ATOM 897 C CA . LYS A 1 111 ? -2.652 0.656 -10.209 1.00 89.00 111 LYS A CA 1
ATOM 898 C C . LYS A 1 111 ? -1.952 1.039 -11.510 1.00 89.00 111 LYS A C 1
ATOM 900 O O . LYS A 1 111 ? -1.478 0.159 -12.221 1.00 89.00 111 LYS A O 1
ATOM 905 N N . ARG A 1 112 ? -1.856 2.338 -11.820 1.00 87.62 112 ARG A N 1
ATOM 906 C CA . ARG A 1 112 ? -1.156 2.819 -13.023 1.00 87.62 112 ARG A CA 1
ATOM 907 C C . ARG A 1 112 ? 0.322 2.446 -12.996 1.00 87.62 112 ARG A C 1
ATOM 909 O O . ARG A 1 112 ? 0.822 1.947 -13.995 1.00 87.62 112 ARG A O 1
ATOM 916 N N . GLN A 1 113 ? 1.001 2.622 -11.863 1.00 89.00 113 GLN A N 1
ATOM 917 C CA . GLN A 1 113 ? 2.414 2.248 -11.749 1.00 89.00 113 GLN A CA 1
ATOM 918 C C . GLN A 1 113 ? 2.622 0.737 -11.921 1.00 89.00 113 GLN A C 1
ATOM 920 O O . GLN A 1 113 ? 3.569 0.328 -12.586 1.00 89.00 113 GLN A O 1
ATOM 925 N N . LEU A 1 114 ? 1.733 -0.097 -11.370 1.00 89.19 114 LEU A N 1
ATOM 926 C CA . LEU A 1 114 ? 1.788 -1.552 -11.541 1.00 89.19 114 LEU A CA 1
ATOM 927 C C . LEU A 1 114 ? 1.558 -1.975 -12.996 1.00 89.19 114 LEU A C 1
ATOM 929 O O . LEU A 1 114 ? 2.300 -2.817 -13.498 1.00 89.19 114 LEU A O 1
ATOM 933 N N . LEU A 1 115 ? 0.586 -1.367 -13.684 1.00 90.56 115 LEU A N 1
ATOM 934 C CA . LEU A 1 115 ? 0.345 -1.618 -15.109 1.00 90.56 115 LEU A CA 1
ATOM 935 C C . LEU A 1 115 ? 1.558 -1.227 -15.956 1.00 90.56 115 LEU A C 1
ATOM 937 O O . LEU A 1 115 ? 1.999 -2.010 -16.792 1.00 90.56 115 LEU A O 1
ATOM 941 N N . THR A 1 116 ? 2.151 -0.063 -15.691 1.00 89.25 116 THR A N 1
ATOM 942 C CA . THR A 1 116 ? 3.377 0.378 -16.365 1.00 89.25 116 THR A CA 1
ATOM 943 C C . THR A 1 116 ? 4.550 -0.563 -16.093 1.00 89.25 116 THR A C 1
ATOM 945 O O . THR A 1 116 ? 5.285 -0.903 -17.013 1.00 89.25 116 THR A O 1
ATOM 948 N N . LEU A 1 117 ? 4.728 -1.042 -14.859 1.00 90.69 117 LEU A N 1
ATOM 949 C CA . LEU A 1 117 ? 5.765 -2.032 -14.551 1.00 90.69 117 LEU A CA 1
ATOM 950 C C . LEU A 1 117 ? 5.543 -3.351 -15.297 1.00 90.69 117 LEU A C 1
ATOM 952 O O . LEU A 1 117 ? 6.503 -3.954 -15.779 1.00 90.69 117 LEU A O 1
ATOM 956 N N . GLN A 1 118 ? 4.290 -3.789 -15.417 1.00 91.38 118 GLN A N 1
ATOM 957 C CA . GLN A 1 118 ? 3.937 -4.976 -16.187 1.00 91.38 118 GLN A CA 1
ATOM 958 C C . GLN A 1 118 ? 4.239 -4.779 -17.679 1.00 91.38 118 GLN A C 1
ATOM 960 O O . GLN A 1 118 ? 4.833 -5.661 -18.303 1.00 91.38 118 GLN A O 1
ATOM 965 N N . GLU A 1 119 ? 3.915 -3.615 -18.235 1.00 89.69 119 GLU A N 1
ATOM 966 C CA . GLU A 1 119 ? 4.241 -3.245 -19.614 1.00 89.69 119 GLU A CA 1
ATOM 967 C C . GLU A 1 119 ? 5.758 -3.248 -19.853 1.00 89.69 119 GLU A C 1
ATOM 969 O O . GLU A 1 119 ? 6.230 -3.928 -20.761 1.00 89.69 119 GLU A O 1
ATOM 974 N N . ILE A 1 120 ? 6.540 -2.602 -18.980 1.00 89.12 120 ILE A N 1
ATOM 975 C CA . ILE A 1 120 ? 8.011 -2.605 -19.047 1.00 89.12 120 ILE A CA 1
ATOM 976 C C . ILE A 1 120 ? 8.554 -4.037 -19.008 1.00 89.12 120 ILE A C 1
ATOM 978 O O . ILE A 1 120 ? 9.414 -4.398 -19.811 1.00 89.12 120 ILE A O 1
ATOM 982 N N . SER A 1 121 ? 8.036 -4.876 -18.105 1.00 88.62 121 SER A N 1
ATOM 983 C CA . SER A 1 121 ? 8.466 -6.273 -18.003 1.00 88.62 121 SER A CA 1
ATOM 984 C C . SER A 1 121 ? 8.161 -7.071 -19.274 1.00 88.62 121 SER A C 1
ATOM 986 O O . SER A 1 121 ? 8.979 -7.890 -19.691 1.00 88.62 121 SER A O 1
ATOM 988 N N . THR A 1 122 ? 7.030 -6.783 -19.921 1.00 90.50 122 THR A N 1
ATOM 989 C CA . THR A 1 122 ? 6.617 -7.420 -21.175 1.00 90.50 122 THR A CA 1
ATOM 990 C C . THR A 1 122 ? 7.526 -6.976 -22.317 1.00 90.50 122 THR A C 1
ATOM 992 O O . THR A 1 122 ? 8.077 -7.823 -23.011 1.00 90.50 122 THR A O 1
ATOM 995 N N . LEU A 1 123 ? 7.800 -5.673 -22.439 1.00 89.25 123 LEU A N 1
ATOM 996 C CA . LEU A 1 123 ? 8.713 -5.123 -23.447 1.00 89.25 123 LEU A CA 1
ATOM 997 C C . LEU A 1 123 ? 10.144 -5.656 -23.292 1.00 89.25 123 LEU A C 1
ATOM 999 O O . LEU A 1 123 ? 10.794 -6.006 -24.275 1.00 89.25 123 LEU A O 1
ATOM 1003 N N . LEU A 1 124 ? 10.651 -5.755 -22.059 1.00 88.00 124 LEU A N 1
ATOM 1004 C CA . LEU A 1 124 ? 11.969 -6.342 -21.792 1.00 88.00 124 LEU A CA 1
ATOM 1005 C C . LEU A 1 124 ? 12.023 -7.833 -22.154 1.00 88.00 124 LEU A C 1
ATOM 1007 O O . LEU A 1 124 ? 13.074 -8.322 -22.579 1.00 88.00 124 LEU A O 1
ATOM 1011 N N . ARG A 1 125 ? 10.898 -8.543 -22.010 1.00 88.88 125 ARG A N 1
ATOM 1012 C CA . ARG A 1 125 ? 10.766 -9.953 -22.382 1.00 88.88 125 ARG A CA 1
ATOM 1013 C C . ARG A 1 125 ? 10.703 -10.153 -23.890 1.00 88.88 125 ARG A C 1
ATOM 1015 O O . ARG A 1 125 ? 11.433 -10.987 -24.417 1.00 88.88 125 ARG A O 1
ATOM 1022 N N . GLU A 1 126 ? 9.900 -9.355 -24.588 1.00 89.38 126 GLU A N 1
ATOM 1023 C CA . GLU A 1 126 ? 9.811 -9.350 -26.055 1.00 89.38 126 GLU A CA 1
ATOM 1024 C C . GLU A 1 126 ? 11.167 -9.064 -26.709 1.00 89.38 126 GLU A C 1
ATOM 1026 O O . GLU A 1 126 ? 11.508 -9.647 -27.735 1.00 89.38 126 GLU A O 1
ATOM 1031 N N . ARG A 1 127 ? 11.978 -8.211 -26.079 1.00 86.06 127 ARG A N 1
ATOM 1032 C CA . ARG A 1 127 ? 13.323 -7.854 -26.549 1.00 86.06 127 ARG A CA 1
ATOM 1033 C C . ARG A 1 127 ? 14.412 -8.851 -26.140 1.00 86.06 127 ARG A C 1
ATOM 1035 O O . ARG A 1 127 ? 15.577 -8.624 -26.447 1.00 86.06 127 ARG A O 1
ATOM 1042 N N . GLY A 1 128 ? 14.066 -9.929 -25.432 1.00 83.38 128 GLY A N 1
ATOM 1043 C CA . GLY A 1 128 ? 15.003 -10.986 -25.036 1.00 83.38 128 GLY A CA 1
ATOM 1044 C C . GLY A 1 128 ? 16.004 -10.601 -23.939 1.00 83.38 128 GLY A C 1
ATOM 1045 O O . GLY A 1 128 ? 16.933 -11.360 -23.673 1.00 83.38 128 GLY A O 1
ATOM 1046 N N . VAL A 1 129 ? 15.819 -9.451 -23.285 1.00 82.12 129 VAL A N 1
ATOM 1047 C CA . VAL A 1 129 ? 16.706 -8.950 -22.217 1.00 82.12 129 VAL A CA 1
ATOM 1048 C C . VAL A 1 129 ? 16.378 -9.612 -20.874 1.00 82.12 129 VAL A C 1
ATOM 1050 O O . VAL A 1 129 ? 17.252 -9.779 -20.024 1.00 82.12 129 VAL A O 1
ATOM 1053 N N . ARG A 1 130 ? 15.123 -10.036 -20.684 1.00 71.94 130 ARG A N 1
ATOM 1054 C CA . ARG A 1 130 ? 14.632 -10.720 -19.479 1.00 71.94 130 ARG A CA 1
ATOM 1055 C C . ARG A 1 130 ? 13.830 -11.960 -19.889 1.00 71.94 130 ARG A C 1
ATOM 1057 O O . ARG A 1 130 ? 13.017 -11.867 -20.800 1.00 71.94 130 ARG A O 1
ATOM 1064 N N . ARG A 1 131 ? 14.069 -13.117 -19.264 1.00 57.81 131 ARG A N 1
ATOM 1065 C CA . ARG A 1 131 ? 13.327 -14.367 -19.544 1.00 57.81 131 ARG A CA 1
ATOM 1066 C C . ARG A 1 131 ? 12.067 -14.490 -18.694 1.00 57.81 131 ARG A C 1
ATOM 1068 O O . ARG A 1 131 ? 12.176 -14.184 -17.488 1.00 57.81 131 ARG A O 1
#

Mean predicted aligned error: 12.39 Å

Radius of gyration: 26.99 Å; Cα contacts (8 Å, |Δi|>4): 27; chains: 1; bounding box: 56×53×66 Å

Organism: NCBI:txid1310607

Foldseek 3Di:
DDDDPDDDDPDDDPPPPVVVVPPPDDLLRDDLVRLVVVLVVLVVVLVVVVVVLVVVVVVVVVVVVVVVVVVVVVCVVVVDDDPVNVVVVVVVVVVVVVVVVVSPDDDPSSVVSVVSSVVSVVSCVVVVVHD

Solvent-accessible surface area (backbone atoms only — not comparable to full-atom values): 7948 Å² total; per-residue (Å²): 137,82,88,80,85,74,72,92,68,98,60,89,79,81,79,81,65,66,66,83,71,63,59,87,72,54,76,88,75,48,52,74,69,54,43,54,50,49,47,54,51,51,50,51,54,51,51,52,52,50,47,56,52,48,56,53,51,51,54,53,50,52,51,50,54,53,53,51,50,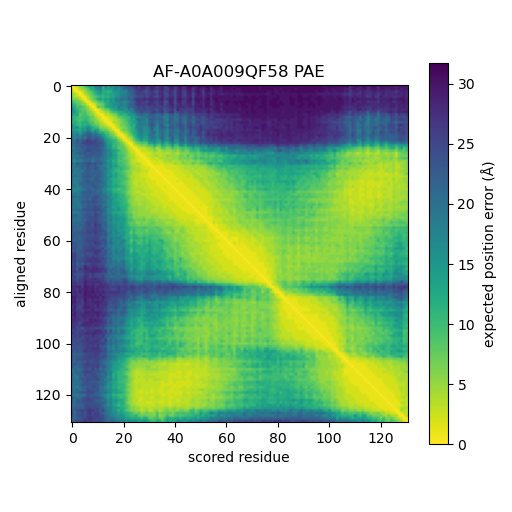52,53,50,58,52,45,71,74,66,73,71,85,52,72,69,58,52,52,51,50,52,52,51,53,53,50,49,54,53,50,50,58,58,65,69,54,74,49,75,64,55,50,49,50,50,51,50,46,50,49,48,54,48,54,37,36,78,69,68,78,42,134

pLDDT: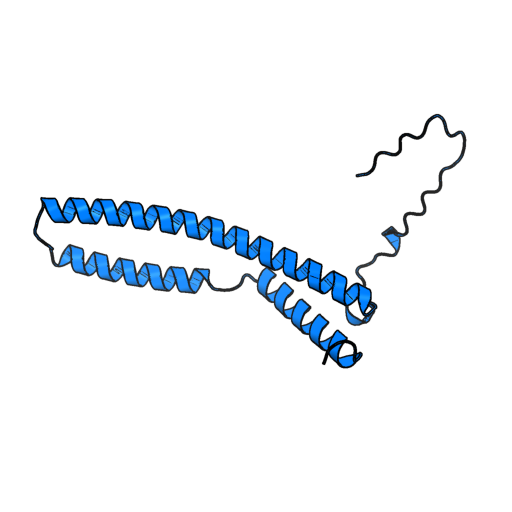 mean 80.02, std 12.24, range [41.53, 92.69]